Protein AF-A0A353PSI7-F1 (afdb_monomer_lite)

Foldseek 3Di:
DDDDDDDDDDPDDCQVPQVVVCVVPVDGDDDDPVNVVVVPDDDPDDDDDPDPVRVVVVVVVPD

Structure (mmCIF, N/CA/C/O backbone):
data_AF-A0A353PSI7-F1
#
_entry.id   AF-A0A353PSI7-F1
#
loop_
_atom_site.group_PDB
_atom_site.id
_atom_site.type_symbol
_atom_site.label_atom_id
_atom_site.label_alt_id
_atom_site.label_comp_id
_atom_site.label_asym_id
_atom_site.label_entity_id
_atom_site.label_seq_id
_atom_site.pdbx_PDB_ins_code
_atom_site.Cartn_x
_atom_site.Cartn_y
_atom_site.Cartn_z
_atom_site.occupancy
_atom_site.B_iso_or_equiv
_atom_site.auth_seq_id
_atom_site.auth_comp_id
_atom_site.auth_asym_id
_atom_site.auth_atom_id
_atom_site.pdbx_PDB_model_num
ATOM 1 N N . GLU A 1 1 ? -8.432 20.016 33.800 1.00 61.69 1 GLU A N 1
ATOM 2 C CA . GLU A 1 1 ? -8.077 18.779 33.072 1.00 61.69 1 GLU A CA 1
ATOM 3 C C . GLU A 1 1 ? -7.975 19.092 31.586 1.00 61.69 1 GLU A C 1
ATOM 5 O O . GLU A 1 1 ? -8.922 19.646 31.041 1.00 61.69 1 GLU A O 1
ATOM 10 N N . ASN A 1 2 ? -6.844 18.792 30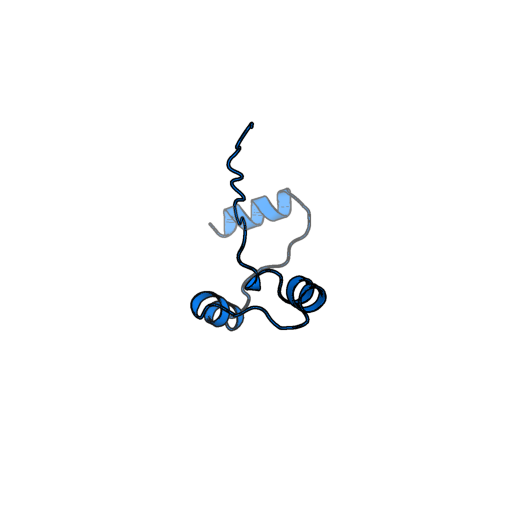.944 1.00 72.81 2 ASN A N 1
ATOM 11 C CA . ASN A 1 2 ? -6.689 18.986 29.500 1.00 72.81 2 ASN A CA 1
ATOM 12 C C . ASN A 1 2 ? -7.217 17.752 28.765 1.00 72.81 2 ASN A C 1
ATOM 14 O O . ASN A 1 2 ? -6.596 16.694 28.805 1.00 72.81 2 ASN A O 1
ATOM 18 N N . LYS A 1 3 ? -8.368 17.892 28.103 1.00 84.31 3 LYS A N 1
ATOM 19 C CA . LYS A 1 3 ? -8.903 16.881 27.186 1.00 84.31 3 LYS A CA 1
ATOM 20 C C . LYS A 1 3 ? -8.381 17.170 25.781 1.00 84.31 3 LYS A C 1
ATOM 22 O O . LYS A 1 3 ? -8.476 18.303 25.318 1.00 84.31 3 LYS A O 1
ATOM 27 N N . ALA A 1 4 ? -7.850 16.152 25.113 1.00 89.94 4 ALA A N 1
ATOM 28 C CA . ALA A 1 4 ? -7.434 16.213 23.716 1.00 89.94 4 ALA A CA 1
ATOM 29 C C . ALA A 1 4 ? -8.162 15.130 22.913 1.00 89.94 4 ALA A C 1
ATOM 31 O O . ALA A 1 4 ? -8.506 14.079 23.454 1.00 89.94 4 ALA A O 1
ATOM 32 N N . VAL A 1 5 ? -8.389 15.392 21.625 1.00 93.88 5 VAL A N 1
ATOM 33 C CA . VAL A 1 5 ? -8.952 14.418 20.683 1.00 93.88 5 VAL A CA 1
ATOM 34 C C . VAL A 1 5 ? -7.824 13.891 19.805 1.00 93.88 5 VAL A C 1
ATOM 36 O O . VAL A 1 5 ? -7.121 14.672 19.167 1.00 93.88 5 VAL A O 1
ATOM 39 N N . GLY A 1 6 ? -7.653 12.569 19.781 1.00 94.81 6 GLY A N 1
ATOM 40 C CA . GLY A 1 6 ? -6.749 11.890 18.860 1.00 94.81 6 GLY A CA 1
ATOM 41 C C . GLY A 1 6 ? -7.487 11.484 17.590 1.00 94.81 6 GLY A C 1
ATOM 42 O O . GLY A 1 6 ? -8.551 10.874 17.663 1.00 94.81 6 GLY A O 1
ATOM 43 N N . VAL A 1 7 ? -6.913 11.803 16.433 1.00 96.06 7 VAL A N 1
ATOM 44 C CA . VAL A 1 7 ? -7.383 11.316 15.133 1.00 96.06 7 VAL A CA 1
ATOM 45 C C . VAL A 1 7 ? -6.283 10.446 14.542 1.00 96.06 7 VAL A C 1
ATOM 47 O O . VAL A 1 7 ? -5.156 10.907 14.376 1.00 96.06 7 VAL A O 1
ATOM 50 N N . LEU A 1 8 ? -6.612 9.191 14.234 1.00 95.56 8 LEU A N 1
ATOM 51 C CA . LEU A 1 8 ? -5.719 8.256 13.558 1.00 95.56 8 LEU A CA 1
ATOM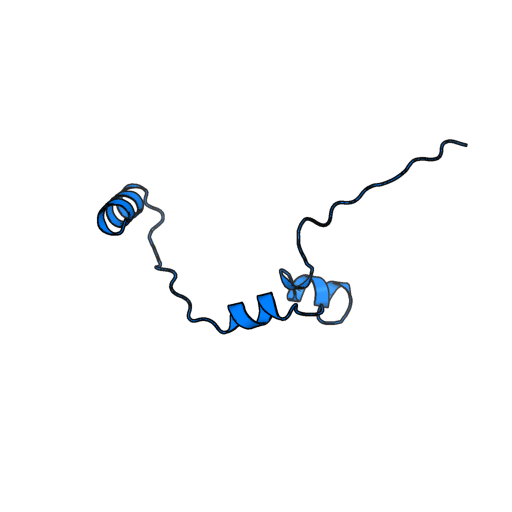 52 C C . LEU A 1 8 ? -6.316 7.923 12.196 1.00 95.56 8 LEU A C 1
ATOM 54 O O . LEU A 1 8 ? -7.465 7.495 12.109 1.00 95.56 8 LEU A O 1
ATOM 58 N N . LEU A 1 9 ? -5.539 8.149 11.141 1.00 96.19 9 LEU A N 1
ATOM 59 C CA . LEU A 1 9 ? -5.966 7.871 9.776 1.00 96.19 9 LEU A CA 1
ATOM 60 C C . LEU A 1 9 ? -5.521 6.467 9.379 1.00 96.19 9 LEU A C 1
ATOM 62 O O . LEU A 1 9 ? -4.328 6.165 9.358 1.00 96.19 9 LEU A O 1
ATOM 66 N N . GLU A 1 10 ? -6.486 5.626 9.032 1.00 94.75 10 GLU A N 1
ATOM 67 C CA . GLU A 1 10 ? -6.228 4.322 8.435 1.00 94.75 10 GLU A CA 1
ATOM 68 C C . GLU A 1 10 ? -5.839 4.512 6.962 1.00 94.75 10 GLU A C 1
ATOM 70 O O . GLU A 1 10 ? -6.674 4.784 6.102 1.00 94.75 10 GLU A O 1
ATOM 75 N N . THR A 1 11 ? -4.543 4.414 6.661 1.00 94.88 11 THR A N 1
ATOM 76 C CA . THR A 1 11 ? -4.008 4.636 5.305 1.00 94.88 11 THR A CA 1
ATOM 77 C C . THR A 1 11 ? -4.217 3.441 4.372 1.00 94.88 11 THR A C 1
ATOM 79 O O . THR A 1 11 ? -4.042 3.560 3.157 1.00 94.88 11 THR A O 1
ATOM 82 N N . ALA A 1 12 ? -4.574 2.279 4.924 1.00 92.19 12 ALA A N 1
ATOM 83 C CA . ALA A 1 12 ? -4.765 1.042 4.187 1.00 92.19 12 ALA A CA 1
ATOM 84 C C . ALA A 1 12 ? -5.654 0.057 4.954 1.00 92.19 12 ALA A C 1
ATOM 86 O O . ALA A 1 12 ? -5.499 -0.107 6.159 1.00 92.19 12 ALA A O 1
ATOM 87 N N . HIS A 1 13 ? -6.502 -0.664 4.216 1.00 92.44 13 HIS A N 1
ATOM 88 C CA . HIS A 1 13 ? -7.326 -1.742 4.759 1.00 92.44 13 HIS A CA 1
ATOM 89 C C . HIS A 1 13 ? -6.462 -2.951 5.193 1.00 92.44 13 HIS A C 1
ATOM 91 O O . HIS A 1 13 ? -5.547 -3.317 4.442 1.00 92.44 13 HIS A O 1
ATOM 97 N N . PRO A 1 14 ? -6.776 -3.652 6.304 1.00 93.12 14 PRO A N 1
ATOM 98 C CA . PRO A 1 14 ? -5.980 -4.766 6.838 1.00 93.12 14 PRO A CA 1
ATOM 99 C C . PRO A 1 14 ? -5.735 -5.900 5.839 1.00 93.12 14 PRO A C 1
ATOM 101 O O . PRO A 1 14 ? -4.652 -6.472 5.794 1.00 93.12 14 PRO A O 1
ATOM 104 N N . ALA A 1 15 ? -6.719 -6.177 4.979 1.00 92.75 15 ALA A N 1
ATOM 105 C CA . ALA A 1 15 ? -6.625 -7.204 3.939 1.00 92.75 15 ALA A CA 1
ATOM 106 C C . ALA A 1 15 ? -5.480 -6.986 2.927 1.00 92.75 15 ALA A C 1
ATOM 108 O O . ALA A 1 15 ? -5.092 -7.924 2.241 1.00 92.75 15 ALA A O 1
ATOM 109 N N . LYS A 1 16 ? -4.909 -5.773 2.836 1.00 91.00 16 LYS A N 1
ATOM 110 C CA . LYS A 1 16 ? -3.716 -5.516 2.011 1.00 91.00 16 LYS A CA 1
ATOM 111 C C . LYS A 1 16 ? -2.433 -6.119 2.597 1.00 91.00 16 LYS A C 1
ATOM 113 O O . LYS A 1 16 ? -1.452 -6.239 1.873 1.00 91.00 16 LYS A O 1
ATOM 118 N N . PHE A 1 17 ? -2.436 -6.460 3.885 1.00 92.88 17 PHE A N 1
ATOM 119 C CA . PHE A 1 17 ? -1.282 -6.949 4.639 1.00 92.88 17 PHE A CA 1
ATOM 120 C C . PHE A 1 17 ? -1.678 -8.159 5.503 1.00 92.88 17 PHE A C 1
ATOM 122 O O . PHE A 1 17 ? -1.389 -8.189 6.700 1.00 92.88 17 PHE A O 1
ATOM 129 N N . GLY A 1 18 ? -2.372 -9.129 4.891 1.00 92.19 18 GLY A N 1
ATOM 130 C CA . GLY A 1 18 ? -2.966 -10.301 5.552 1.00 92.19 18 GLY A CA 1
AT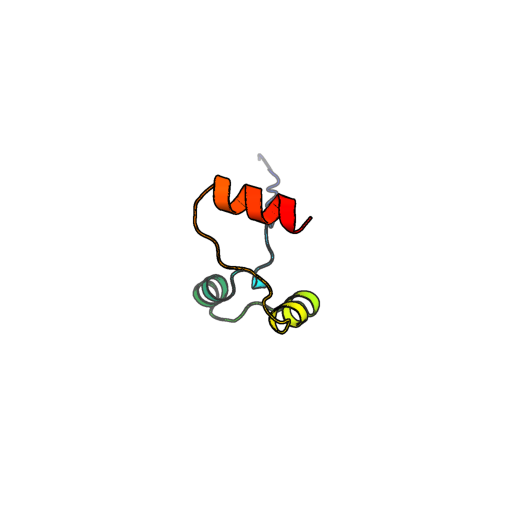OM 131 C C . GLY A 1 18 ? -2.032 -10.988 6.544 1.00 92.19 18 GLY A C 1
ATOM 132 O O . GLY A 1 18 ? -2.348 -11.034 7.729 1.00 92.19 18 GLY A O 1
ATOM 133 N N . ASP A 1 19 ? -0.843 -11.388 6.092 1.00 93.94 19 ASP A N 1
ATOM 134 C CA . ASP A 1 19 ? 0.141 -12.133 6.889 1.00 93.94 19 ASP A CA 1
ATOM 135 C C . ASP A 1 19 ? 0.546 -11.399 8.180 1.00 93.94 19 ASP A C 1
ATOM 137 O O . ASP A 1 19 ? 0.608 -11.981 9.268 1.00 93.94 19 ASP A O 1
ATOM 141 N N . ILE A 1 20 ? 0.800 -10.089 8.074 1.00 95.75 20 ILE A N 1
ATOM 142 C CA . ILE A 1 20 ? 1.193 -9.242 9.210 1.00 95.75 20 ILE A CA 1
ATOM 143 C C . ILE A 1 20 ? 0.028 -9.121 10.190 1.00 95.75 20 ILE A C 1
ATOM 145 O O . ILE A 1 20 ? 0.214 -9.252 11.400 1.00 95.75 20 ILE A O 1
ATOM 149 N N . VAL A 1 21 ? -1.178 -8.883 9.670 1.00 95.31 21 VAL A N 1
ATOM 150 C CA . VAL A 1 21 ? -2.380 -8.739 10.492 1.00 95.31 21 VAL A CA 1
ATOM 151 C C . VAL A 1 21 ? -2.684 -10.052 11.205 1.00 95.31 21 VAL A C 1
ATOM 153 O O . VAL A 1 21 ? -2.821 -10.045 12.424 1.00 95.31 21 VAL A O 1
ATOM 156 N N . GLN A 1 22 ? -2.698 -11.179 10.495 1.00 96.31 22 GLN A N 1
ATOM 157 C CA . GLN A 1 22 ? -2.919 -12.503 11.068 1.00 96.31 22 GLN A CA 1
ATOM 158 C C . GLN A 1 22 ? -1.908 -12.831 12.163 1.00 96.31 22 GLN A C 1
ATOM 160 O O . GLN A 1 22 ? -2.308 -13.289 13.233 1.00 96.31 22 GLN A O 1
ATOM 165 N N . THR A 1 23 ? -0.626 -12.537 11.940 1.00 97.31 23 THR A N 1
ATOM 166 C CA . THR A 1 23 ? 0.417 -12.719 12.958 1.00 97.31 23 THR A CA 1
ATOM 167 C C . THR A 1 23 ? 0.135 -11.882 14.209 1.00 97.31 23 THR A C 1
ATOM 169 O O . THR A 1 23 ? 0.311 -12.362 15.326 1.00 97.31 23 THR A O 1
ATOM 172 N N . ALA A 1 24 ? -0.332 -10.642 14.040 1.00 96.31 24 ALA A N 1
ATOM 173 C CA . ALA A 1 24 ? -0.587 -9.724 15.146 1.00 96.31 24 ALA A CA 1
ATOM 174 C C . ALA A 1 24 ? -1.862 -10.048 15.946 1.00 96.31 24 ALA A C 1
ATOM 176 O O . ALA A 1 24 ? -1.887 -9.825 17.156 1.00 96.31 24 ALA A O 1
ATOM 177 N N . ILE A 1 25 ? -2.925 -10.538 15.292 1.00 95.56 25 ILE A N 1
ATOM 178 C CA . ILE A 1 25 ? -4.250 -10.716 15.920 1.00 95.56 25 ILE A CA 1
ATOM 179 C C . ILE A 1 25 ? -4.733 -12.173 16.000 1.00 95.56 25 ILE A C 1
ATOM 181 O O . ILE A 1 25 ? -5.817 -12.421 16.524 1.00 95.56 25 ILE A O 1
ATOM 185 N N . GLY A 1 26 ? -3.968 -13.135 15.474 1.00 96.44 26 GLY A N 1
ATOM 186 C CA . GLY A 1 26 ? -4.271 -14.572 15.506 1.00 96.44 26 GLY A CA 1
ATOM 187 C C . GLY A 1 26 ? -5.396 -15.030 14.569 1.00 96.44 26 GLY A C 1
ATOM 188 O O . GLY A 1 26 ? -5.892 -16.146 14.714 1.00 96.44 26 GLY A O 1
ATOM 189 N N . ARG A 1 27 ? -5.834 -14.183 13.631 1.00 94.50 27 ARG A N 1
ATOM 190 C CA . ARG A 1 27 ? -6.886 -14.497 12.649 1.00 94.50 27 ARG A CA 1
ATOM 191 C C . ARG A 1 27 ? -6.709 -13.704 11.360 1.00 94.50 27 ARG A C 1
ATOM 193 O O . ARG A 1 27 ? -6.213 -12.582 11.392 1.00 94.50 27 ARG A O 1
ATOM 200 N N . GLU A 1 28 ? -7.188 -14.263 10.257 1.00 92.88 28 GLU A N 1
ATOM 201 C CA . GLU A 1 28 ? -7.203 -13.578 8.962 1.00 92.88 28 GLU A CA 1
ATOM 202 C C . GLU A 1 28 ? -8.086 -12.317 9.002 1.00 92.88 28 GLU A C 1
ATOM 204 O O . GLU A 1 28 ? -9.186 -12.356 9.576 1.00 92.88 28 GLU A O 1
ATOM 209 N N . PRO A 1 29 ? -7.651 -11.189 8.408 1.00 92.19 29 PRO A N 1
ATOM 210 C CA . PRO A 1 29 ? -8.530 -10.048 8.206 1.00 92.19 29 PRO A CA 1
ATOM 211 C C . PRO A 1 29 ? -9.647 -10.391 7.215 1.00 92.19 29 PRO A C 1
ATOM 213 O O . PRO A 1 29 ? -9.464 -11.168 6.281 1.00 92.19 29 PRO A O 1
ATOM 216 N N . VAL A 1 30 ? -10.808 -9.755 7.381 1.00 91.50 30 VAL A N 1
ATOM 217 C CA . VAL A 1 30 ? -11.917 -9.900 6.429 1.00 91.50 30 VAL A CA 1
ATOM 218 C C . VAL A 1 30 ? -11.484 -9.363 5.064 1.00 91.50 30 VAL A C 1
ATOM 220 O O . VAL A 1 30 ? -11.055 -8.213 4.960 1.00 91.50 30 VAL A O 1
ATOM 223 N N . MET A 1 31 ? -11.604 -10.186 4.022 1.00 90.44 31 MET A N 1
ATOM 224 C CA . MET A 1 31 ? -11.320 -9.790 2.645 1.00 90.44 31 MET A CA 1
ATOM 225 C C . MET A 1 31 ? -12.540 -9.072 2.047 1.00 90.44 31 MET A C 1
ATOM 227 O O . MET A 1 31 ? -13.632 -9.633 2.062 1.00 90.44 31 MET A O 1
ATOM 231 N N . PRO A 1 32 ? -12.400 -7.846 1.513 1.00 91.56 32 PRO A N 1
ATOM 232 C CA . PRO A 1 32 ? -13.489 -7.197 0.789 1.00 91.56 32 PRO A CA 1
ATOM 233 C C . PRO A 1 32 ? -13.743 -7.865 -0.571 1.00 91.56 32 PRO A C 1
ATOM 235 O O . PRO A 1 32 ? -12.793 -8.050 -1.334 1.00 91.56 32 PRO A O 1
ATOM 238 N N . ASP A 1 33 ? -15.009 -8.083 -0.948 1.00 91.25 33 ASP A N 1
ATOM 239 C CA . ASP A 1 33 ? -15.411 -8.729 -2.216 1.00 91.25 33 ASP A CA 1
ATOM 240 C C . ASP A 1 33 ? -14.730 -8.134 -3.459 1.00 91.25 33 ASP A C 1
ATOM 242 O O . ASP A 1 33 ? -14.390 -8.829 -4.417 1.00 91.25 33 ASP A O 1
ATOM 246 N N . ARG A 1 34 ? -14.546 -6.806 -3.483 1.00 89.94 34 ARG A N 1
ATOM 247 C CA . ARG A 1 34 ? -13.892 -6.117 -4.605 1.00 89.94 34 ARG A CA 1
ATOM 248 C C . ARG A 1 34 ? -12.410 -6.478 -4.704 1.00 89.94 34 ARG A C 1
ATOM 250 O O . ARG A 1 34 ? -11.906 -6.583 -5.817 1.00 89.94 34 ARG A O 1
ATOM 257 N N . LEU A 1 35 ? -11.723 -6.615 -3.571 1.00 87.50 35 LEU A N 1
ATOM 258 C CA . LEU A 1 35 ? -10.305 -6.964 -3.536 1.00 87.50 35 LEU A CA 1
ATOM 259 C C . LEU A 1 35 ? -10.115 -8.442 -3.881 1.00 87.50 35 LEU A C 1
ATOM 261 O O . LEU A 1 35 ? -9.260 -8.760 -4.700 1.00 87.50 35 LEU A O 1
ATOM 265 N N . GLU A 1 36 ? -10.973 -9.313 -3.347 1.00 88.69 36 GLU A N 1
ATOM 266 C CA . GLU A 1 36 ? -10.976 -10.746 -3.649 1.00 88.69 36 GLU A CA 1
ATOM 267 C C . GLU A 1 36 ? -11.090 -11.012 -5.156 1.00 88.69 36 GLU A C 1
ATOM 269 O O . GLU A 1 36 ? -10.270 -11.726 -5.726 1.00 88.69 36 GLU A O 1
ATOM 274 N N . LYS A 1 37 ? -12.030 -10.348 -5.841 1.00 91.69 37 LYS A N 1
ATOM 275 C CA . LYS A 1 37 ? -12.196 -10.477 -7.300 1.00 91.69 37 LYS A CA 1
ATOM 276 C C . LYS A 1 37 ? -10.935 -10.123 -8.092 1.00 91.69 37 LYS A C 1
ATOM 278 O O . LYS A 1 37 ? -10.708 -10.710 -9.144 1.00 91.69 37 LYS A O 1
ATOM 283 N N . VAL A 1 38 ? -10.130 -9.171 -7.612 1.00 90.25 38 VAL A N 1
ATOM 284 C CA . VAL A 1 38 ? -8.899 -8.734 -8.291 1.00 90.25 38 VAL A CA 1
ATOM 285 C C . VAL A 1 38 ? -7.781 -9.768 -8.150 1.00 90.25 38 VAL A C 1
ATOM 287 O O . VAL A 1 38 ? -7.000 -9.921 -9.083 1.00 90.25 38 VAL A O 1
ATOM 290 N N . LEU A 1 39 ? -7.725 -10.515 -7.041 1.00 86.44 39 LEU A N 1
ATOM 291 C CA . LEU A 1 39 ? -6.702 -11.547 -6.813 1.00 86.44 39 LEU A CA 1
ATOM 292 C C . LEU A 1 39 ? -6.785 -12.706 -7.817 1.00 86.44 39 LEU A C 1
ATOM 294 O O . LEU A 1 39 ? -5.782 -13.366 -8.072 1.00 86.44 39 LEU A O 1
ATOM 298 N N . TYR A 1 40 ? -7.964 -12.935 -8.398 1.00 89.31 40 TYR A N 1
ATOM 299 C CA . TYR A 1 40 ? -8.196 -13.986 -9.391 1.00 89.31 40 TYR A CA 1
ATOM 300 C C . TYR A 1 40 ? -8.031 -13.517 -10.844 1.00 89.31 40 TYR A C 1
ATOM 302 O O . TYR A 1 40 ? -8.186 -14.321 -11.764 1.00 89.31 40 TYR A O 1
ATOM 310 N N . LEU A 1 41 ? -7.737 -12.234 -11.080 1.00 94.00 41 LEU A N 1
ATOM 311 C CA . LEU A 1 41 ? -7.466 -11.734 -12.426 1.00 94.00 41 LEU A CA 1
ATOM 312 C C . LEU A 1 41 ? -6.066 -12.165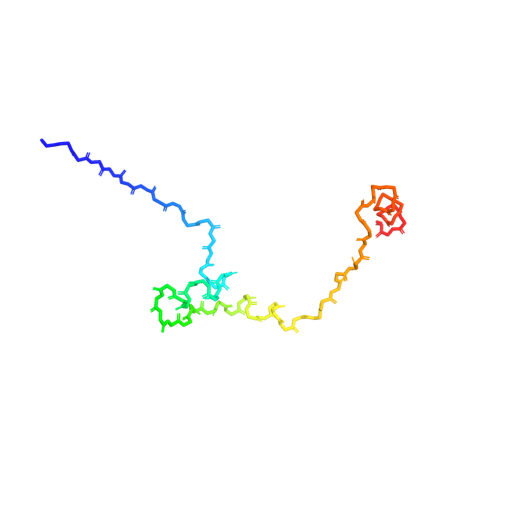 -12.893 1.00 94.00 41 LEU A C 1
ATOM 314 O O . LEU A 1 41 ? -5.140 -12.242 -12.083 1.00 94.00 41 LEU A O 1
ATOM 318 N N . PRO A 1 42 ? -5.879 -12.428 -14.199 1.00 94.88 42 PRO A N 1
ATOM 319 C CA . PRO A 1 42 ? -4.564 -12.755 -14.730 1.00 94.88 42 PRO A CA 1
ATOM 320 C C . PRO A 1 42 ? -3.595 -11.587 -14.521 1.00 94.88 42 PRO A C 1
ATOM 322 O O . PRO A 1 42 ? -3.931 -10.428 -14.769 1.00 94.88 42 PRO A O 1
ATOM 325 N N . ASN A 1 43 ? -2.372 -11.901 -14.095 1.00 92.94 43 ASN A N 1
ATOM 326 C CA . ASN A 1 43 ? -1.307 -10.914 -13.984 1.00 92.94 43 ASN A CA 1
ATOM 327 C C . ASN A 1 43 ? -0.778 -10.561 -15.382 1.00 92.94 43 ASN A C 1
ATOM 329 O O . ASN A 1 43 ? -0.300 -11.432 -16.105 1.00 92.94 43 ASN A O 1
ATOM 333 N N . THR A 1 44 ? -0.853 -9.282 -15.743 1.00 93.75 44 THR A N 1
ATOM 334 C CA . THR A 1 44 ? -0.376 -8.749 -17.027 1.00 93.75 44 THR A CA 1
ATOM 335 C C . THR A 1 44 ? 0.875 -7.879 -16.878 1.00 93.75 44 THR A C 1
ATOM 337 O O . THR A 1 44 ? 1.221 -7.145 -17.801 1.00 93.75 44 THR A O 1
ATOM 340 N N . ALA A 1 45 ? 1.540 -7.903 -15.717 1.00 94.00 45 ALA A N 1
ATOM 341 C CA . ALA A 1 45 ? 2.770 -7.154 -15.495 1.00 94.00 45 ALA A CA 1
ATOM 342 C C . ALA A 1 45 ? 3.914 -7.720 -16.349 1.00 94.00 45 ALA A C 1
ATOM 344 O O . ALA A 1 45 ? 4.174 -8.925 -16.344 1.00 94.00 45 ALA A O 1
ATOM 345 N N . LEU A 1 46 ? 4.620 -6.835 -17.053 1.00 93.62 46 LEU A N 1
ATOM 346 C CA . LEU A 1 46 ? 5.793 -7.185 -17.846 1.00 93.62 46 LEU A CA 1
ATOM 347 C C . LEU A 1 46 ? 7.058 -6.949 -17.007 1.00 93.62 46 LEU A C 1
ATOM 349 O O . LEU A 1 46 ? 7.268 -5.825 -16.543 1.00 93.62 46 LEU A O 1
ATOM 353 N N . PRO A 1 47 ? 7.900 -7.974 -16.783 1.00 95.38 47 PRO A N 1
ATOM 354 C CA . PRO A 1 47 ? 9.174 -7.786 -16.107 1.00 95.38 47 PRO A CA 1
ATOM 355 C C . PRO A 1 47 ? 10.105 -6.938 -16.976 1.00 95.38 47 PRO A C 1
ATOM 357 O O . PRO A 1 47 ? 10.166 -7.107 -18.193 1.00 95.38 47 PRO A O 1
ATOM 360 N N . MET A 1 48 ? 10.846 -6.037 -16.341 1.00 95.25 48 MET A N 1
ATOM 361 C CA . MET A 1 48 ? 11.741 -5.109 -17.019 1.00 95.25 48 MET A CA 1
ATOM 362 C C . MET A 1 48 ? 13.000 -4.893 -16.186 1.00 95.25 48 MET A C 1
ATOM 364 O O . MET A 1 48 ? 12.963 -4.941 -14.955 1.00 95.25 48 MET A O 1
ATOM 368 N N . GLU A 1 49 ? 14.120 -4.655 -16.861 1.00 95.88 49 GLU A N 1
ATOM 369 C CA . GLU A 1 49 ? 15.356 -4.257 -16.200 1.00 95.88 49 GLU A CA 1
ATOM 370 C C . GLU A 1 49 ? 15.203 -2.894 -15.518 1.00 95.88 49 GLU A C 1
ATOM 372 O O . GLU A 1 49 ? 14.449 -2.032 -15.970 1.00 95.88 49 GLU A O 1
ATOM 377 N N . ASN A 1 50 ? 15.976 -2.662 -14.455 1.00 97.00 50 ASN A N 1
ATOM 378 C CA . ASN A 1 50 ? 16.069 -1.350 -13.817 1.00 97.00 50 ASN A CA 1
ATOM 379 C C . ASN A 1 50 ? 16.921 -0.388 -14.669 1.00 97.00 50 ASN A C 1
ATOM 381 O O . ASN A 1 50 ? 18.001 0.043 -14.265 1.00 97.00 50 ASN A O 1
ATOM 385 N N . ASN A 1 51 ? 16.463 -0.117 -15.890 1.00 98.19 51 ASN A N 1
ATOM 386 C CA . ASN A 1 51 ? 17.138 0.702 -16.880 1.00 98.19 51 ASN A CA 1
ATOM 387 C C . ASN A 1 51 ? 16.147 1.695 -17.491 1.00 98.19 51 ASN A C 1
ATOM 389 O O . ASN A 1 51 ? 15.135 1.319 -18.085 1.00 98.19 51 ASN A O 1
ATOM 393 N N . TYR A 1 52 ? 16.468 2.979 -17.360 1.00 97.81 52 TYR A N 1
ATOM 394 C CA . TYR A 1 52 ? 15.606 4.061 -17.816 1.00 97.81 52 TYR A CA 1
ATOM 395 C C . TYR A 1 52 ? 15.379 4.057 -19.333 1.00 97.81 52 TYR A C 1
ATOM 397 O O . TYR A 1 52 ? 14.254 4.275 -19.776 1.00 97.81 52 TYR A O 1
ATOM 405 N N . GLU A 1 53 ? 16.411 3.787 -20.133 1.00 98.00 53 GLU A N 1
ATOM 406 C CA . GLU A 1 53 ? 16.288 3.817 -21.594 1.00 98.00 53 GLU A CA 1
ATOM 407 C C . GLU A 1 53 ? 15.437 2.651 -22.109 1.00 98.00 53 GLU A C 1
ATOM 409 O O . GLU A 1 53 ? 14.639 2.834 -23.031 1.00 98.00 53 GLU A O 1
ATOM 414 N N . VAL A 1 54 ? 15.533 1.480 -21.466 1.00 96.69 54 VAL A N 1
ATOM 415 C CA . VAL A 1 54 ? 14.662 0.326 -21.751 1.00 96.69 54 VAL A CA 1
ATOM 416 C C . VAL A 1 54 ? 13.205 0.674 -21.445 1.00 96.69 54 VAL A C 1
ATOM 418 O O . VAL A 1 54 ? 12.338 0.489 -22.298 1.00 96.69 54 VAL A O 1
ATOM 421 N N . PHE A 1 55 ? 12.938 1.247 -20.267 1.00 96.94 55 PHE A N 1
ATOM 422 C CA . PHE A 1 55 ? 11.590 1.666 -19.882 1.00 96.94 55 PHE A CA 1
ATOM 423 C C . PHE A 1 55 ? 11.010 2.724 -20.818 1.00 96.94 55 PHE A C 1
ATOM 425 O O . PHE A 1 55 ? 9.880 2.587 -21.283 1.00 96.94 55 PHE A O 1
ATOM 432 N N . LYS A 1 56 ? 11.787 3.764 -21.129 1.00 97.38 56 LYS A N 1
ATOM 433 C CA . LYS A 1 56 ? 11.366 4.853 -22.011 1.00 97.38 56 LYS A CA 1
ATOM 434 C C . LYS A 1 56 ? 11.029 4.347 -23.411 1.00 97.38 56 LYS A C 1
ATOM 436 O O . LYS A 1 56 ? 1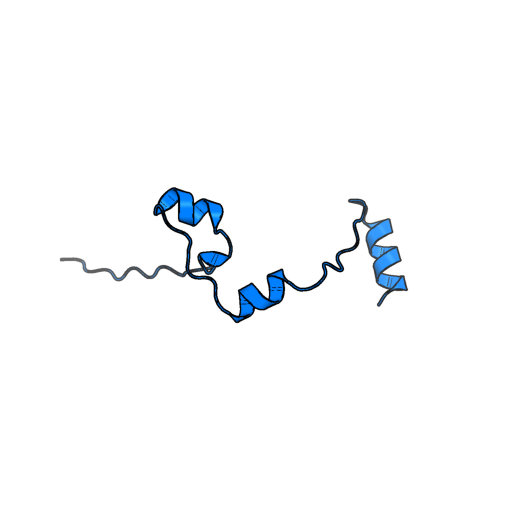0.007 4.751 -23.959 1.00 97.38 56 LYS A O 1
ATOM 441 N N . SER A 1 57 ? 11.875 3.487 -23.978 1.00 96.62 57 SER A N 1
ATOM 442 C CA . SER A 1 57 ? 11.661 2.940 -25.322 1.00 96.62 57 SER A CA 1
ATOM 443 C C . SER A 1 57 ? 10.396 2.084 -25.358 1.00 96.62 57 SER A C 1
ATOM 445 O O . SER A 1 57 ? 9.520 2.335 -26.179 1.00 96.62 57 SER A O 1
ATOM 447 N N . TRP A 1 58 ? 10.237 1.173 -24.388 1.00 96.56 58 TRP A N 1
ATOM 448 C CA . TRP A 1 58 ? 9.028 0.357 -24.263 1.00 96.56 58 TRP A CA 1
ATOM 449 C C . TRP A 1 58 ? 7.767 1.220 -24.134 1.00 96.56 58 TRP A C 1
ATOM 451 O O . TRP A 1 58 ? 6.775 0.973 -24.815 1.00 96.56 58 TRP A O 1
ATOM 461 N N . LEU A 1 59 ? 7.810 2.262 -23.299 1.00 96.12 59 LEU A N 1
ATOM 462 C CA . LEU A 1 59 ? 6.670 3.144 -23.072 1.00 96.12 59 LEU A CA 1
ATOM 463 C C . LEU A 1 59 ? 6.267 3.912 -24.340 1.00 96.12 59 LEU A C 1
ATOM 465 O O . LEU A 1 59 ? 5.082 4.021 -24.621 1.00 96.12 59 LEU A O 1
ATOM 469 N N . LEU A 1 60 ? 7.228 4.432 -25.109 1.00 97.25 60 LEU A N 1
ATOM 470 C CA . LEU A 1 60 ? 6.945 5.167 -26.350 1.00 97.25 60 LEU A CA 1
ATOM 471 C C . LEU A 1 60 ? 6.426 4.268 -27.480 1.00 97.25 60 LEU A C 1
ATOM 473 O O . LEU A 1 60 ? 5.721 4.755 -28.357 1.00 97.25 60 LEU A O 1
ATOM 477 N N . GLU A 1 61 ? 6.774 2.982 -27.470 1.00 96.75 61 GLU A N 1
ATOM 478 C CA . GLU A 1 61 ? 6.308 2.003 -28.459 1.00 96.75 61 GLU A CA 1
ATOM 479 C C . GLU A 1 61 ? 4.918 1.427 -28.139 1.00 96.75 61 GLU A C 1
ATOM 481 O O . GLU A 1 61 ? 4.257 0.912 -29.039 1.00 96.75 61 GLU A O 1
ATOM 486 N N . ASN A 1 62 ? 4.482 1.487 -26.872 1.00 93.62 62 ASN A N 1
ATOM 487 C CA . ASN A 1 62 ? 3.274 0.809 -26.374 1.00 93.62 62 ASN A CA 1
ATOM 488 C C . ASN A 1 62 ? 2.225 1.760 -25.749 1.00 93.62 62 ASN A C 1
ATOM 490 O O . ASN A 1 62 ? 1.254 1.281 -25.156 1.00 93.62 62 ASN A O 1
ATOM 494 N N . LEU A 1 63 ? 2.423 3.079 -25.857 1.00 76.69 63 LEU A N 1
ATOM 495 C CA . LEU A 1 63 ? 1.416 4.121 -25.584 1.00 76.69 63 LEU A CA 1
ATOM 496 C C . LEU A 1 63 ? 0.524 4.353 -26.808 1.00 76.69 63 LEU 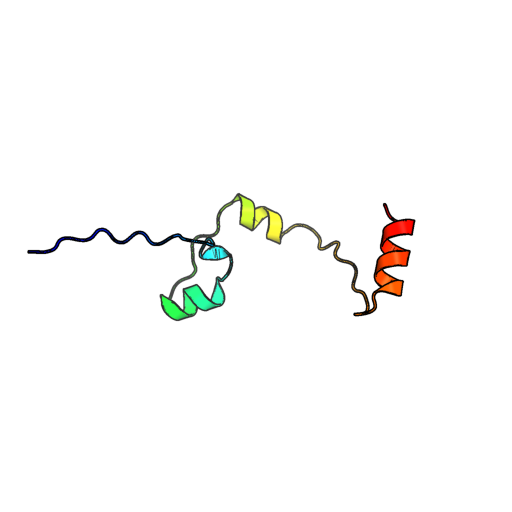A C 1
ATOM 498 O O . LEU A 1 63 ? -0.694 4.542 -26.595 1.00 76.69 63 LEU A O 1
#

pLDDT: mean 92.73, std 5.94, range [61.69, 98.19]

Radius of gyration: 20.23 Å; chains: 1; bounding box: 32×34×62 Å

Secondary structure (DSSP, 8-state):
-----------S-GGGGHHHHHHHHSSPPPPPHHHHHHHTSPP-PPP--S-HHHHHHHHHHH-

Sequence (63 aa):
ENKAVGVLLETAHPAKFGDIVQTAIGREPVMPDRLEKVLYLPNTALPMENNYEVFKSWLLENL